Protein AF-A0A5C3F3V6-F1 (afdb_monomer_lite)

pLDDT: mean 77.59, std 20.8, range [33.91, 96.31]

Secondary structure (DSSP, 8-state):
------------------------TTEEEEEEEEETTTEEEEEEEETTEEEEEEEES-TTS--EEEEEEEETTEEEEEEEEEETT-PEE-TT-HHHHHHHHHHHSTT--TTSEEEEE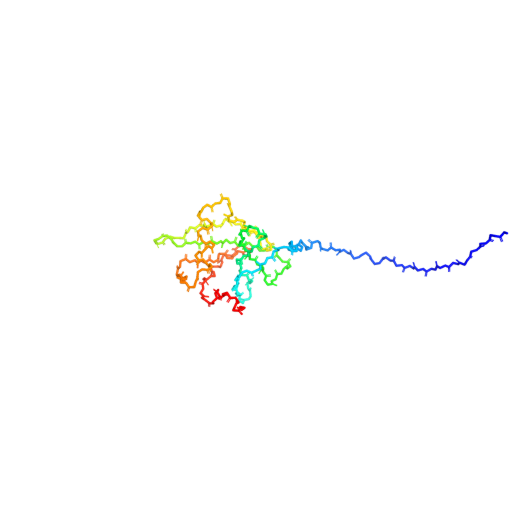EETTEEEEEE--S--PPP--

Organism: NCBI:txid84751

Structure (mmCIF, N/CA/C/O backbone):
data_AF-A0A5C3F3V6-F1
#
_entry.id   AF-A0A5C3F3V6-F1
#
loop_
_atom_site.group_PDB
_atom_site.id
_atom_site.type_symbol
_atom_site.label_atom_id
_atom_site.label_alt_id
_atom_site.label_comp_id
_atom_site.label_asym_id
_atom_site.label_entity_id
_atom_site.label_seq_id
_atom_site.pdbx_PDB_ins_code
_atom_site.Cartn_x
_atom_site.Cartn_y
_atom_site.Cartn_z
_atom_site.occupancy
_atom_site.B_iso_or_equiv
_atom_site.auth_seq_id
_atom_site.auth_comp_id
_atom_site.auth_asym_id
_atom_site.auth_atom_id
_atom_site.pdbx_PDB_model_num
ATOM 1 N N . MET A 1 1 ? 46.539 52.651 -1.356 1.00 39.28 1 MET A N 1
ATOM 2 C CA . MET A 1 1 ? 46.444 51.866 -2.612 1.00 39.28 1 MET A CA 1
ATOM 3 C C . MET A 1 1 ? 46.482 50.392 -2.208 1.00 39.28 1 MET A C 1
ATOM 5 O O . MET A 1 1 ? 47.444 50.018 -1.560 1.00 39.28 1 MET A O 1
ATOM 9 N N . LYS A 1 2 ? 45.319 49.720 -2.128 1.00 34.69 2 LYS A N 1
ATOM 10 C CA . LYS A 1 2 ? 44.775 48.720 -3.091 1.00 34.69 2 LYS A CA 1
ATOM 11 C C . LYS A 1 2 ? 45.702 47.486 -3.237 1.00 34.69 2 LYS A C 1
ATOM 13 O O . LYS A 1 2 ? 46.775 47.653 -3.791 1.00 34.69 2 LYS A O 1
ATOM 18 N N . PHE A 1 3 ? 45.397 46.364 -2.552 1.00 33.91 3 PHE A N 1
ATOM 19 C CA . PHE A 1 3 ? 44.696 45.132 -3.040 1.00 33.91 3 PHE A CA 1
ATOM 20 C C . PHE A 1 3 ? 45.657 44.193 -3.818 1.00 33.91 3 PHE A C 1
ATOM 22 O O . PHE A 1 3 ? 46.473 44.708 -4.560 1.00 33.91 3 PHE A O 1
ATOM 29 N N . LEU A 1 4 ? 45.679 42.852 -3.769 1.00 40.00 4 LEU A N 1
ATOM 30 C CA . LEU A 1 4 ? 44.821 41.751 -3.293 1.00 40.00 4 LEU A CA 1
ATOM 31 C C . LEU A 1 4 ? 45.693 40.467 -3.286 1.00 40.00 4 LEU A C 1
ATOM 33 O O . LEU A 1 4 ? 46.510 40.293 -4.189 1.00 40.00 4 LEU A O 1
ATOM 37 N N . SER A 1 5 ? 45.477 39.549 -2.341 1.00 41.50 5 SER A N 1
ATOM 38 C CA . SER A 1 5 ? 45.959 38.156 -2.418 1.00 41.50 5 SER A CA 1
ATOM 39 C C . SER A 1 5 ? 44.988 37.309 -3.257 1.00 41.50 5 SER A C 1
ATOM 41 O O . SER A 1 5 ? 43.778 37.476 -3.080 1.00 41.50 5 SER A O 1
ATOM 43 N N . PRO A 1 6 ? 45.437 36.369 -4.111 1.00 45.50 6 PRO A N 1
ATOM 44 C CA . PRO A 1 6 ? 44.524 35.440 -4.766 1.00 45.50 6 PRO A CA 1
ATOM 45 C C . PRO A 1 6 ? 44.248 34.218 -3.873 1.00 45.50 6 PRO A C 1
ATOM 47 O O . PRO A 1 6 ? 45.114 33.370 -3.664 1.00 45.50 6 PRO A O 1
ATOM 50 N N . LEU A 1 7 ? 43.013 34.121 -3.370 1.00 39.94 7 LEU A N 1
ATOM 51 C CA . LEU A 1 7 ? 42.397 32.847 -2.993 1.00 39.94 7 LEU A CA 1
ATOM 52 C C . LEU A 1 7 ? 42.016 32.108 -4.284 1.00 39.94 7 LEU A C 1
ATOM 54 O O . LEU A 1 7 ? 41.177 32.589 -5.042 1.00 39.94 7 LEU A O 1
ATOM 58 N N . LEU A 1 8 ? 42.579 30.923 -4.509 1.00 40.78 8 LEU A N 1
ATOM 59 C CA . LEU A 1 8 ? 42.059 29.952 -5.472 1.00 40.78 8 LEU A CA 1
ATOM 60 C C . LEU A 1 8 ? 41.403 28.815 -4.686 1.00 40.78 8 LEU A C 1
ATOM 62 O O . LEU A 1 8 ? 42.045 27.832 -4.335 1.00 40.78 8 LEU A O 1
ATOM 66 N N . VAL A 1 9 ? 40.109 28.963 -4.403 1.00 39.31 9 VAL A N 1
ATOM 67 C CA . VAL A 1 9 ? 39.242 27.843 -4.019 1.00 39.31 9 VAL A CA 1
ATOM 68 C C . VAL A 1 9 ? 38.420 27.505 -5.253 1.00 39.31 9 VAL A C 1
ATOM 70 O O . VAL A 1 9 ? 37.391 28.115 -5.523 1.00 39.31 9 VAL A O 1
ATOM 73 N N . SER A 1 10 ? 38.924 26.566 -6.052 1.00 42.25 10 SER A N 1
ATOM 74 C CA . SER A 1 10 ? 38.143 25.951 -7.124 1.00 42.25 10 SER A CA 1
ATOM 75 C C . SER A 1 10 ? 37.297 24.846 -6.507 1.00 42.25 10 SER A C 1
ATOM 77 O O . SER A 1 10 ? 37.767 23.731 -6.302 1.00 42.25 10 SER A O 1
ATOM 79 N N . GLY A 1 11 ? 36.059 25.181 -6.163 1.00 37.12 11 GLY A N 1
ATOM 80 C CA . GLY A 1 11 ? 35.031 24.223 -5.793 1.00 37.12 11 GLY A CA 1
ATOM 81 C C . GLY A 1 11 ? 33.821 24.440 -6.683 1.00 37.12 11 GLY A C 1
ATOM 82 O O . GLY A 1 11 ? 33.199 25.489 -6.598 1.00 37.12 11 GLY A O 1
ATOM 83 N N . LEU A 1 12 ? 33.510 23.460 -7.528 1.00 36.03 12 LEU A N 1
ATOM 84 C CA . LEU A 1 12 ? 32.160 23.172 -8.016 1.00 36.03 12 LEU A CA 1
ATOM 85 C C . LEU A 1 12 ? 32.196 21.788 -8.672 1.00 36.03 12 LEU A C 1
ATOM 87 O O . LEU A 1 12 ? 32.340 21.637 -9.882 1.00 36.03 12 LEU A O 1
ATOM 91 N N . LEU A 1 13 ? 32.093 20.758 -7.830 1.00 40.81 13 LEU A N 1
ATOM 92 C CA . LEU A 1 13 ? 31.546 19.480 -8.264 1.00 40.81 13 LEU A CA 1
ATOM 93 C C . LEU A 1 13 ? 30.073 19.740 -8.585 1.00 40.81 13 LEU A C 1
ATOM 95 O O . LEU A 1 13 ? 29.293 20.098 -7.702 1.00 40.81 13 LEU A O 1
ATOM 99 N N . ALA A 1 14 ? 29.707 19.606 -9.856 1.00 40.66 14 ALA A N 1
ATOM 100 C CA . ALA A 1 14 ? 28.317 19.540 -10.266 1.00 40.66 14 ALA A CA 1
ATOM 101 C C . ALA A 1 14 ? 27.752 18.199 -9.782 1.00 40.66 14 ALA A C 1
ATOM 103 O O . ALA A 1 14 ? 27.788 17.200 -10.495 1.00 40.66 14 ALA A O 1
ATOM 104 N N . SER A 1 15 ? 27.271 18.165 -8.539 1.00 37.50 15 SER A N 1
ATOM 105 C CA . SER A 1 15 ? 26.402 17.087 -8.085 1.00 37.50 15 SER A CA 1
ATOM 106 C C . SER A 1 15 ? 25.074 17.248 -8.808 1.00 37.50 15 SER A C 1
ATOM 108 O O . SER A 1 15 ? 24.272 18.121 -8.479 1.00 37.50 15 SER A O 1
ATOM 110 N N . SER A 1 16 ? 24.850 16.411 -9.814 1.00 38.81 16 SER A N 1
ATOM 111 C CA . SER A 1 16 ? 23.526 16.103 -10.334 1.00 38.81 16 SER A CA 1
ATOM 112 C C . SER A 1 16 ? 22.702 15.527 -9.184 1.00 38.81 16 SER A C 1
ATOM 114 O O . SER A 1 16 ? 22.712 14.328 -8.915 1.00 38.81 16 SER A O 1
ATOM 116 N N . ALA A 1 17 ? 22.020 16.405 -8.453 1.00 38.19 17 ALA A N 1
ATOM 117 C CA . ALA A 1 17 ? 21.009 16.003 -7.499 1.00 38.19 17 ALA A CA 1
ATOM 118 C C . ALA A 1 17 ? 19.857 15.398 -8.303 1.00 38.19 17 ALA A C 1
ATOM 120 O O . ALA A 1 17 ? 19.042 16.114 -8.885 1.00 38.19 17 ALA A O 1
ATOM 121 N N . VAL A 1 18 ? 19.806 14.068 -8.349 1.00 35.44 18 VAL A N 1
ATOM 122 C CA . VAL A 1 18 ? 18.551 13.357 -8.576 1.00 35.44 18 VAL A CA 1
ATOM 123 C C . VAL A 1 18 ? 17.600 13.904 -7.519 1.00 35.44 18 VAL A C 1
ATOM 125 O O . VAL A 1 18 ? 17.823 13.710 -6.324 1.00 35.44 18 VAL A O 1
ATOM 128 N N . SER A 1 19 ? 16.596 14.677 -7.936 1.00 36.38 19 SER A N 1
ATOM 129 C CA . SER A 1 19 ? 15.522 15.101 -7.046 1.00 36.38 19 SER A CA 1
ATOM 130 C C . SER A 1 19 ? 14.701 13.866 -6.693 1.00 36.38 19 SER A C 1
ATOM 132 O O . SER A 1 19 ? 13.656 13.605 -7.278 1.00 36.38 19 SER A O 1
ATOM 134 N N . VAL A 1 20 ? 15.199 13.084 -5.737 1.00 40.22 20 VAL A N 1
ATOM 135 C CA . VAL A 1 20 ? 14.350 12.235 -4.915 1.00 40.22 20 VAL A CA 1
ATOM 136 C C . VAL A 1 20 ? 13.413 13.221 -4.231 1.00 40.22 20 VAL A C 1
ATOM 138 O O . VAL A 1 20 ? 13.861 14.048 -3.435 1.00 40.22 20 VAL A O 1
ATOM 141 N N . LEU A 1 21 ? 12.139 13.226 -4.622 1.00 43.66 21 LEU A N 1
ATOM 142 C CA . LEU A 1 21 ? 11.099 13.930 -3.884 1.00 43.66 21 LEU A CA 1
ATOM 143 C C . LEU A 1 21 ? 11.071 13.307 -2.488 1.00 43.66 21 LEU A C 1
ATOM 145 O O . LEU A 1 21 ? 10.429 12.288 -2.256 1.00 43.66 21 LEU A O 1
ATOM 149 N N . ALA A 1 22 ? 11.857 13.884 -1.583 1.00 46.41 22 ALA A N 1
ATOM 150 C CA . ALA A 1 22 ? 11.868 13.508 -0.189 1.00 46.41 22 ALA A CA 1
ATOM 151 C C . ALA A 1 22 ? 10.444 13.678 0.345 1.00 46.41 22 ALA A C 1
ATOM 153 O O . ALA A 1 22 ? 9.810 14.713 0.114 1.00 46.41 22 ALA A O 1
ATOM 154 N N . GLN A 1 23 ? 9.944 12.644 1.024 1.00 51.81 23 GLN A N 1
ATOM 155 C CA . GLN A 1 23 ? 8.664 12.674 1.726 1.00 51.81 23 GLN A CA 1
ATOM 156 C C . GLN A 1 23 ? 8.557 13.976 2.534 1.00 51.81 23 GLN A C 1
ATOM 158 O O . GLN A 1 23 ? 9.544 14.432 3.122 1.00 51.81 23 GLN A O 1
ATOM 163 N N . SER A 1 24 ? 7.376 14.603 2.531 1.00 54.53 24 SER A N 1
ATOM 164 C CA . SER A 1 24 ? 7.171 15.853 3.266 1.00 54.53 24 SER A CA 1
ATOM 165 C C . SER A 1 24 ? 7.595 15.647 4.735 1.00 54.53 24 SER A C 1
ATOM 167 O O . SER A 1 24 ? 7.303 14.589 5.300 1.00 54.53 24 SER A O 1
ATOM 169 N N . PRO A 1 25 ? 8.228 16.631 5.403 1.00 54.16 25 PRO A N 1
ATOM 170 C CA . PRO A 1 25 ? 8.636 16.515 6.810 1.00 54.16 25 PRO A CA 1
ATOM 171 C C . PRO A 1 25 ? 7.497 16.205 7.807 1.00 54.16 25 PRO A C 1
ATO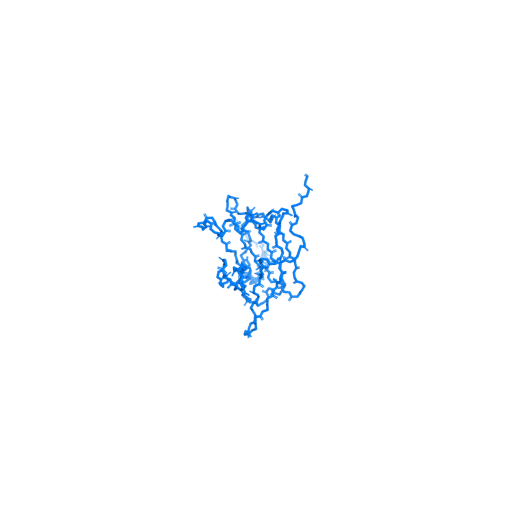M 173 O O . PRO A 1 25 ? 7.756 16.034 8.994 1.00 54.16 25 PRO A O 1
ATOM 176 N N . GLY A 1 26 ? 6.238 16.166 7.351 1.00 65.19 26 GLY A N 1
ATOM 177 C CA . GLY A 1 26 ? 5.048 15.826 8.134 1.00 65.19 26 GLY A CA 1
ATOM 178 C C . GLY A 1 26 ? 4.446 14.450 7.828 1.00 65.19 26 GLY A C 1
ATOM 179 O O . GLY A 1 26 ? 3.391 14.133 8.382 1.00 65.19 26 GLY A O 1
ATOM 180 N N . THR A 1 27 ? 5.074 13.647 6.963 1.00 80.12 27 THR A N 1
ATOM 181 C CA . THR A 1 27 ? 4.594 12.300 6.642 1.00 80.12 27 THR A CA 1
ATOM 182 C C . THR A 1 27 ? 5.077 11.288 7.685 1.00 80.12 27 THR A C 1
ATOM 184 O O . THR A 1 27 ? 6.273 11.117 7.907 1.00 80.12 27 THR A O 1
ATOM 187 N N . LYS A 1 28 ? 4.140 10.608 8.350 1.00 88.88 28 LYS A N 1
ATOM 188 C CA . LYS A 1 28 ? 4.379 9.584 9.371 1.00 88.88 28 LYS A CA 1
ATOM 189 C C . LYS A 1 28 ? 3.872 8.229 8.891 1.00 88.88 28 LYS A C 1
ATOM 191 O O . LYS A 1 28 ? 2.674 8.067 8.658 1.00 88.88 28 LYS A O 1
ATOM 196 N N . VAL A 1 29 ? 4.751 7.232 8.849 1.00 89.75 29 VAL A N 1
ATOM 197 C CA . VAL A 1 29 ? 4.352 5.830 8.662 1.00 89.75 29 VAL A CA 1
ATOM 198 C C . VAL A 1 29 ? 3.557 5.362 9.882 1.00 89.75 29 VAL A C 1
ATOM 200 O O . VAL A 1 29 ? 4.014 5.487 11.019 1.00 89.75 29 VAL A O 1
ATOM 203 N N . VAL A 1 30 ? 2.346 4.853 9.651 1.00 90.69 30 VAL A N 1
ATOM 204 C CA . VAL A 1 30 ? 1.482 4.296 10.703 1.00 90.69 30 VAL A CA 1
ATOM 205 C C . VAL A 1 30 ? 1.766 2.811 10.874 1.00 90.69 30 VAL A C 1
ATOM 207 O O . VAL A 1 30 ? 2.017 2.372 11.992 1.00 90.69 30 VAL A O 1
ATOM 210 N N . LYS A 1 31 ? 1.751 2.066 9.765 1.00 89.44 31 LYS A N 1
ATOM 211 C CA . LYS A 1 31 ? 2.047 0.631 9.681 1.00 89.44 31 LYS A CA 1
ATOM 212 C C . LYS A 1 31 ? 2.656 0.324 8.315 1.00 89.44 31 LYS A C 1
ATOM 214 O O . LYS A 1 31 ? 2.320 0.989 7.332 1.00 89.44 31 LYS A O 1
ATOM 219 N N . ASN A 1 32 ? 3.503 -0.696 8.246 1.00 91.25 32 ASN A N 1
ATOM 220 C CA . ASN A 1 32 ? 4.099 -1.168 7.003 1.00 91.25 32 ASN A CA 1
ATOM 221 C C . ASN A 1 32 ? 4.243 -2.695 6.975 1.00 91.25 32 ASN A C 1
ATOM 223 O O . ASN A 1 32 ? 4.218 -3.354 8.012 1.00 91.25 32 ASN A O 1
ATOM 227 N N . ILE A 1 33 ? 4.355 -3.239 5.767 1.00 89.75 33 ILE A N 1
ATOM 228 C CA . ILE A 1 33 ? 4.745 -4.622 5.491 1.00 89.75 33 ILE A CA 1
ATOM 229 C C . ILE A 1 33 ? 5.802 -4.571 4.396 1.00 89.75 33 ILE A C 1
ATOM 231 O O . ILE A 1 33 ? 5.610 -3.910 3.374 1.00 89.75 33 ILE A O 1
ATOM 235 N N . HIS A 1 34 ? 6.902 -5.277 4.623 1.00 91.12 34 HIS A N 1
ATOM 236 C CA . HIS A 1 34 ? 7.946 -5.480 3.634 1.00 91.12 34 HIS A CA 1
ATOM 237 C C . HIS A 1 34 ? 7.716 -6.795 2.882 1.00 91.12 34 HIS A C 1
ATOM 239 O O . HIS A 1 34 ? 7.375 -7.809 3.494 1.00 91.12 34 HIS A O 1
ATOM 245 N N . PHE A 1 35 ? 7.897 -6.759 1.567 1.00 88.94 35 PHE A N 1
ATOM 246 C CA . PHE A 1 35 ? 7.840 -7.900 0.666 1.00 88.94 35 PHE A CA 1
ATOM 247 C C . PHE A 1 35 ? 9.220 -8.080 0.035 1.00 88.94 35 PHE A C 1
ATOM 249 O O . PHE A 1 35 ? 9.604 -7.290 -0.829 1.00 88.94 35 PHE A O 1
ATOM 256 N N . ASP A 1 36 ? 9.940 -9.121 0.452 1.00 88.00 36 ASP A N 1
ATOM 257 C CA . ASP A 1 36 ? 11.317 -9.371 0.018 1.00 88.00 36 ASP A CA 1
ATOM 258 C C . ASP A 1 36 ? 11.448 -9.360 -1.513 1.00 88.00 36 ASP A C 1
ATOM 260 O O . ASP A 1 36 ? 10.784 -10.139 -2.204 1.00 88.00 36 ASP A O 1
ATOM 264 N N . ASN A 1 37 ? 12.375 -8.550 -2.031 1.00 87.50 37 ASN A N 1
ATOM 265 C CA . ASN A 1 37 ? 12.663 -8.356 -3.463 1.00 87.50 37 ASN A CA 1
ATOM 266 C C . ASN A 1 37 ? 11.616 -7.543 -4.240 1.00 87.50 37 ASN A C 1
ATOM 268 O O . ASN A 1 37 ? 11.708 -7.455 -5.467 1.00 87.50 37 ASN A O 1
ATOM 272 N N . TYR A 1 38 ? 10.628 -6.962 -3.561 1.00 90.06 38 TYR A N 1
ATOM 273 C CA . TYR A 1 38 ? 9.605 -6.136 -4.197 1.00 90.06 38 TYR A CA 1
ATOM 274 C C . TYR A 1 38 ? 9.601 -4.731 -3.620 1.00 90.06 38 TYR A C 1
ATOM 276 O O . TYR A 1 38 ? 9.720 -3.759 -4.366 1.00 90.06 38 TYR A O 1
ATOM 284 N N . GLY A 1 39 ? 9.438 -4.603 -2.307 1.00 91.38 39 GLY A N 1
ATOM 285 C CA . GLY A 1 39 ? 9.254 -3.302 -1.691 1.00 91.38 39 GLY A CA 1
ATOM 286 C C . GLY A 1 39 ? 8.476 -3.329 -0.393 1.00 91.38 39 GLY A C 1
ATOM 287 O O . GLY A 1 39 ? 8.086 -4.367 0.136 1.00 91.38 39 GLY A O 1
ATOM 288 N N . THR A 1 40 ? 8.203 -2.134 0.108 1.00 92.75 40 THR A N 1
ATOM 289 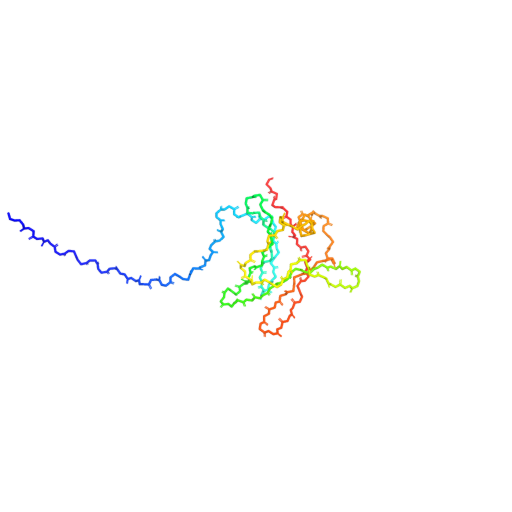C CA . THR A 1 40 ? 7.472 -1.914 1.348 1.00 92.75 40 THR A CA 1
ATOM 290 C C . THR A 1 40 ? 6.154 -1.217 1.058 1.00 92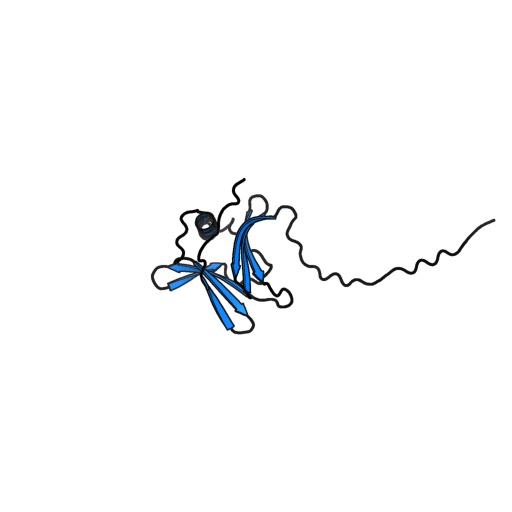.75 40 THR A C 1
ATOM 292 O O . THR A 1 40 ? 6.124 -0.067 0.621 1.00 92.75 40 THR A O 1
ATOM 295 N N . PHE A 1 41 ? 5.049 -1.893 1.365 1.00 93.25 41 PHE A N 1
ATOM 296 C CA . PHE A 1 41 ? 3.744 -1.251 1.441 1.00 93.25 41 PHE A CA 1
ATOM 297 C C . PHE A 1 41 ? 3.581 -0.581 2.800 1.00 93.25 41 PHE A C 1
ATOM 299 O O . PHE A 1 41 ? 3.931 -1.150 3.835 1.00 93.25 41 PHE A O 1
ATOM 306 N N . SER A 1 42 ? 2.994 0.611 2.827 1.00 92.69 42 SER A N 1
ATOM 307 C CA . SER A 1 42 ? 2.677 1.285 4.077 1.00 92.69 42 SER A CA 1
ATOM 308 C C . SER A 1 42 ? 1.408 2.116 4.004 1.00 92.69 42 SER A C 1
ATOM 310 O O . SER A 1 42 ? 1.060 2.700 2.977 1.00 92.69 42 SER A O 1
ATOM 312 N N . ILE A 1 43 ? 0.739 2.201 5.151 1.00 93.25 43 ILE A N 1
ATOM 313 C CA . ILE A 1 43 ? -0.259 3.229 5.406 1.00 93.25 43 ILE A CA 1
ATOM 314 C C . ILE A 1 43 ? 0.386 4.341 6.222 1.00 93.25 43 ILE A C 1
ATOM 316 O O . ILE A 1 43 ? 1.075 4.099 7.217 1.00 93.25 43 ILE A O 1
ATOM 320 N N . GLN A 1 44 ? 0.188 5.576 5.781 1.00 93.38 44 GLN A N 1
ATOM 321 C CA . GLN A 1 44 ? 0.861 6.746 6.329 1.00 93.38 44 GLN A CA 1
ATOM 322 C C . GLN A 1 44 ? -0.140 7.868 6.618 1.00 93.38 44 GLN A C 1
ATOM 324 O O . GLN A 1 44 ? -1.295 7.845 6.177 1.00 93.38 44 GLN A O 1
ATOM 329 N N . ARG A 1 45 ? 0.324 8.860 7.377 1.00 92.44 45 ARG A N 1
ATOM 330 C CA . ARG A 1 45 ? -0.359 10.120 7.652 1.00 92.44 45 ARG A CA 1
ATOM 331 C C . ARG A 1 45 ? 0.487 11.281 7.154 1.00 92.44 45 ARG A C 1
ATOM 333 O O . ARG A 1 45 ? 1.616 11.400 7.594 1.00 92.44 45 ARG A O 1
ATOM 340 N N . ASP A 1 46 ? -0.060 12.149 6.314 1.00 90.38 46 ASP A N 1
ATOM 341 C CA . ASP A 1 46 ? 0.564 13.416 5.900 1.00 90.38 46 ASP A CA 1
ATOM 342 C C . ASP A 1 46 ? -0.277 14.561 6.483 1.00 90.38 46 ASP A C 1
ATOM 344 O O . ASP A 1 46 ? -1.325 14.945 5.948 1.00 90.38 46 ASP A O 1
ATOM 348 N N . GLY A 1 47 ? 0.088 14.997 7.691 1.00 88.06 47 GLY A N 1
ATOM 349 C CA . GLY A 1 47 ? -0.788 15.809 8.538 1.00 88.06 47 GLY A CA 1
ATOM 350 C C . GLY A 1 47 ? -2.109 15.090 8.853 1.00 88.06 47 GLY A C 1
ATOM 351 O O . GLY A 1 47 ? -2.120 13.997 9.416 1.00 88.06 47 GLY A O 1
ATOM 352 N N . LEU A 1 48 ? -3.243 15.694 8.477 1.00 87.69 48 LEU A N 1
ATOM 353 C CA . LEU A 1 48 ? -4.578 15.087 8.624 1.00 87.69 48 LEU A CA 1
ATOM 354 C C . LEU A 1 48 ? -4.936 14.121 7.483 1.00 87.69 48 LEU A C 1
ATOM 356 O O . LEU A 1 48 ? -6.011 13.512 7.491 1.00 87.69 48 LEU A O 1
ATOM 360 N N . LYS A 1 49 ? -4.062 13.979 6.483 1.00 92.44 49 LYS A N 1
ATOM 361 C CA . LYS A 1 49 ? -4.304 13.116 5.330 1.00 92.44 49 LYS A CA 1
ATOM 362 C C . LYS A 1 49 ? -3.881 11.681 5.599 1.00 92.44 49 LYS A C 1
ATOM 364 O O . LYS A 1 49 ? -2.898 11.448 6.283 1.00 92.44 49 LYS A 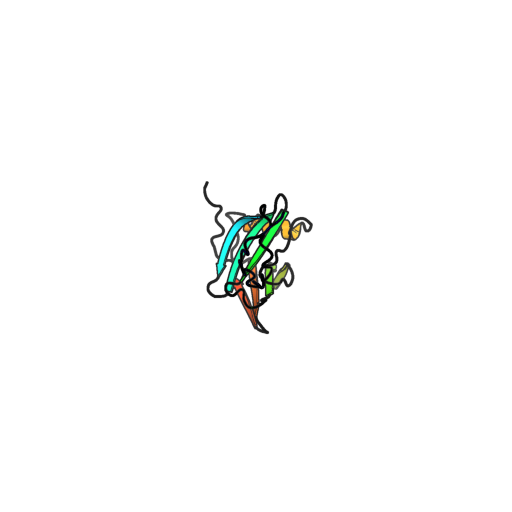O 1
ATOM 369 N N . HIS A 1 50 ? -4.643 10.740 5.070 1.00 95.00 50 HIS A N 1
ATOM 370 C CA . HIS A 1 50 ? -4.407 9.308 5.050 1.00 95.00 50 HIS A CA 1
ATOM 371 C C . HIS A 1 50 ? -3.864 8.942 3.675 1.00 95.00 50 HIS A C 1
ATOM 373 O O . HIS A 1 50 ? -4.404 9.370 2.647 1.00 95.00 50 HIS A O 1
ATOM 379 N N . LEU A 1 51 ? -2.788 8.171 3.674 1.00 94.62 51 LEU A N 1
ATOM 380 C CA . LEU A 1 51 ? -2.033 7.834 2.481 1.00 94.62 51 LEU A CA 1
ATOM 381 C C . LEU A 1 51 ? -1.750 6.335 2.449 1.00 94.62 51 LEU A C 1
ATOM 383 O O . LEU A 1 51 ? -1.495 5.724 3.489 1.00 94.62 51 LEU A O 1
ATOM 387 N N . PHE A 1 52 ? -1.747 5.784 1.244 1.00 95.31 52 PHE A N 1
ATOM 388 C CA . PHE A 1 52 ? -1.153 4.497 0.915 1.00 95.31 52 PHE A CA 1
ATOM 389 C C . PHE A 1 52 ? 0.114 4.735 0.103 1.00 95.31 52 PHE A C 1
ATOM 391 O O . PHE A 1 52 ? 0.103 5.560 -0.812 1.00 95.31 52 PHE A O 1
ATOM 398 N N . MET A 1 53 ? 1.178 4.008 0.407 1.00 94.31 53 MET A N 1
ATOM 399 C CA . MET A 1 53 ? 2.452 4.103 -0.296 1.00 94.31 53 MET A CA 1
ATOM 400 C C . MET A 1 53 ? 2.978 2.702 -0.581 1.00 94.31 53 MET A C 1
ATOM 402 O O . MET A 1 53 ? 2.824 1.802 0.248 1.00 94.31 53 MET A O 1
ATOM 406 N N . PHE A 1 54 ? 3.635 2.542 -1.724 1.00 93.31 54 PHE A N 1
ATOM 407 C CA . PHE A 1 54 ? 4.504 1.405 -1.981 1.00 93.31 54 PHE A CA 1
ATOM 408 C C . PHE A 1 54 ? 5.851 1.916 -2.482 1.00 93.31 54 PHE A C 1
ATOM 410 O O . PHE A 1 54 ? 5.935 2.540 -3.543 1.00 93.31 54 PHE A O 1
ATOM 417 N N . ASP A 1 55 ? 6.895 1.648 -1.711 1.00 92.00 55 ASP A N 1
ATOM 418 C CA . ASP A 1 55 ? 8.272 1.988 -2.046 1.00 92.00 55 ASP A CA 1
ATOM 419 C C . ASP A 1 55 ? 8.971 0.714 -2.522 1.00 92.00 55 ASP A C 1
ATOM 421 O O . ASP A 1 55 ? 9.030 -0.259 -1.773 1.00 92.00 55 ASP A O 1
ATOM 425 N N . ALA A 1 56 ? 9.446 0.688 -3.769 1.00 91.06 56 ALA A N 1
ATOM 426 C CA . ALA A 1 56 ? 10.180 -0.464 -4.290 1.00 91.06 56 ALA A CA 1
ATOM 427 C C . ALA A 1 56 ? 11.559 -0.577 -3.628 1.00 91.06 56 ALA A C 1
ATOM 429 O O . ALA A 1 56 ? 12.187 0.442 -3.339 1.00 91.06 56 ALA A O 1
ATOM 430 N N . ASP A 1 57 ? 12.046 -1.805 -3.448 1.00 89.62 57 ASP A N 1
ATOM 431 C CA . ASP A 1 57 ? 13.402 -2.040 -2.925 1.00 89.62 57 ASP A CA 1
ATOM 432 C C . ASP A 1 57 ? 14.471 -1.549 -3.907 1.00 89.62 57 ASP A C 1
ATOM 434 O O . ASP A 1 57 ? 15.474 -0.949 -3.517 1.00 89.62 57 ASP A O 1
ATOM 438 N N . ASP A 1 58 ? 14.226 -1.772 -5.200 1.00 83.81 58 ASP A N 1
ATOM 439 C CA . ASP A 1 58 ? 15.023 -1.216 -6.283 1.00 83.81 58 ASP A CA 1
ATOM 440 C C . ASP A 1 58 ? 14.417 0.109 -6.760 1.00 83.81 58 ASP A C 1
ATOM 442 O O . ASP A 1 58 ? 13.497 0.156 -7.577 1.00 83.81 58 ASP A O 1
ATOM 446 N N . GLY A 1 59 ? 14.957 1.213 -6.246 1.00 73.00 59 GLY A N 1
ATOM 447 C CA . GLY A 1 59 ? 14.562 2.566 -6.641 1.00 73.00 59 GLY A CA 1
ATOM 448 C C . GLY A 1 59 ? 15.121 3.029 -7.991 1.00 73.00 59 GLY A C 1
ATOM 449 O O . GLY A 1 59 ? 14.872 4.170 -8.382 1.00 73.00 59 GLY A O 1
ATOM 450 N N . THR A 1 60 ? 15.906 2.206 -8.699 1.00 74.56 60 THR A N 1
ATOM 451 C CA . THR A 1 60 ? 16.499 2.589 -9.995 1.00 74.56 60 THR A CA 1
ATOM 452 C C . THR A 1 60 ? 15.519 2.459 -11.159 1.00 74.56 60 THR A C 1
ATOM 454 O O . THR A 1 60 ? 15.727 3.053 -12.220 1.00 74.56 60 THR A O 1
ATOM 457 N N . VAL A 1 61 ? 14.422 1.730 -10.948 1.00 73.31 61 VAL A N 1
ATOM 458 C CA . VAL A 1 61 ? 13.373 1.483 -11.931 1.00 73.31 61 VAL A CA 1
ATOM 459 C C . VAL A 1 61 ? 12.035 1.981 -11.393 1.00 73.31 61 VAL A C 1
ATOM 461 O O . VAL A 1 61 ? 11.628 1.674 -10.276 1.00 73.31 61 VAL A O 1
ATOM 464 N N . ALA A 1 62 ? 11.306 2.732 -12.221 1.00 71.88 62 ALA A N 1
ATOM 465 C CA . ALA A 1 62 ? 9.929 3.094 -11.916 1.00 71.88 62 ALA A CA 1
ATOM 466 C C . ALA A 1 62 ? 9.019 1.875 -12.132 1.00 71.88 62 ALA A C 1
ATOM 468 O O . ALA A 1 62 ? 8.605 1.582 -13.255 1.00 71.88 62 ALA A O 1
ATOM 469 N N . HIS A 1 63 ? 8.724 1.158 -11.053 1.00 89.25 63 HIS A N 1
ATOM 470 C CA . HIS A 1 63 ? 7.720 0.103 -11.041 1.00 89.25 63 HIS A CA 1
ATOM 471 C C . HIS A 1 63 ? 6.328 0.689 -10.815 1.00 89.25 63 HIS A C 1
ATOM 473 O O . HIS A 1 63 ? 6.168 1.870 -10.494 1.00 89.25 63 HIS A O 1
ATOM 479 N N . SER A 1 64 ? 5.297 -0.128 -11.001 1.00 92.00 64 SER A N 1
ATOM 480 C CA . SER A 1 64 ? 3.929 0.267 -10.687 1.00 92.00 64 SER A CA 1
ATOM 481 C C . SER A 1 64 ? 3.295 -0.683 -9.689 1.00 92.00 64 SER A C 1
ATOM 483 O O . SER A 1 64 ? 3.678 -1.843 -9.570 1.00 92.00 64 SER A O 1
ATOM 485 N N . TRP A 1 65 ? 2.314 -0.181 -8.957 1.00 93.81 65 TRP A N 1
ATOM 486 C CA . TRP A 1 65 ? 1.592 -0.937 -7.954 1.00 93.81 65 TRP A CA 1
ATOM 487 C C . TRP A 1 65 ? 0.120 -0.536 -7.934 1.00 93.81 65 TRP A C 1
ATOM 489 O O . TRP A 1 65 ? -0.293 0.487 -8.485 1.00 93.81 65 TRP A O 1
ATOM 499 N N . THR A 1 66 ? -0.699 -1.382 -7.329 1.00 95.12 66 THR A N 1
ATOM 500 C CA . THR A 1 66 ? -2.145 -1.201 -7.167 1.00 95.12 66 THR A CA 1
ATOM 501 C C . THR A 1 66 ? -2.554 -1.902 -5.877 1.00 95.12 66 THR A C 1
ATOM 503 O O . THR A 1 66 ? -2.001 -2.949 -5.549 1.00 95.12 66 THR A O 1
ATOM 506 N N . LEU A 1 67 ? -3.513 -1.339 -5.141 1.00 95.50 67 LEU A N 1
ATOM 507 C CA . LEU A 1 67 ? -4.150 -2.020 -4.010 1.00 95.50 67 LEU A CA 1
ATOM 508 C C . LEU A 1 67 ? -5.480 -2.593 -4.484 1.00 95.50 67 LEU A C 1
ATOM 510 O O . LEU A 1 67 ? -6.356 -1.836 -4.916 1.00 95.50 67 LEU A O 1
ATOM 514 N N . ALA A 1 68 ? -5.635 -3.906 -4.373 1.00 95.25 68 ALA A N 1
ATOM 515 C CA . ALA A 1 68 ? -6.868 -4.600 -4.695 1.00 95.25 68 ALA A CA 1
ATOM 516 C C . ALA A 1 68 ? -7.533 -5.143 -3.428 1.00 95.25 68 ALA A C 1
ATOM 518 O O . ALA A 1 68 ? -6.870 -5.561 -2.477 1.00 95.25 68 ALA A O 1
ATOM 519 N N . GLU A 1 69 ? -8.861 -5.138 -3.428 1.00 94.44 69 GLU A N 1
ATOM 520 C CA . GLU A 1 69 ? -9.683 -5.770 -2.410 1.00 94.44 69 GLU A CA 1
ATOM 521 C C . GLU A 1 69 ? -10.552 -6.877 -3.003 1.00 94.44 69 GLU A C 1
ATOM 523 O O . GLU A 1 69 ? -10.999 -6.817 -4.152 1.00 94.44 69 GLU A O 1
ATOM 528 N N . ARG A 1 70 ? -10.822 -7.895 -2.195 1.00 93.69 70 ARG A N 1
ATOM 529 C CA . ARG A 1 70 ? -11.661 -9.022 -2.568 1.00 93.69 70 ARG A CA 1
ATOM 530 C C . ARG A 1 70 ? -13.133 -8.679 -2.348 1.00 93.69 70 ARG A C 1
ATOM 532 O O . ARG A 1 70 ? -13.539 -8.301 -1.248 1.00 93.69 70 ARG A O 1
ATOM 539 N N . LYS A 1 71 ? -13.954 -8.861 -3.384 1.00 90.25 71 LYS A N 1
ATOM 540 C CA . LYS A 1 71 ? -15.421 -8.734 -3.359 1.00 90.25 71 LYS A CA 1
ATOM 541 C C . LYS A 1 71 ? -16.052 -10.008 -3.897 1.00 90.25 71 LYS A C 1
ATOM 543 O O . LYS A 1 71 ? -16.119 -10.230 -5.106 1.00 90.25 71 LYS A O 1
ATOM 548 N N . GLY A 1 72 ? -16.508 -10.865 -2.985 1.00 89.06 72 GLY A N 1
ATOM 549 C CA . GLY A 1 72 ? -16.974 -12.203 -3.342 1.00 89.06 72 GLY A CA 1
ATOM 550 C C . GLY A 1 72 ? -15.838 -13.012 -3.968 1.00 89.06 72 GLY A C 1
ATOM 551 O O . GLY A 1 72 ? -14.814 -13.244 -3.329 1.00 89.06 72 GLY A O 1
ATOM 552 N N . THR A 1 73 ? -16.007 -13.426 -5.223 1.00 89.50 73 THR A N 1
ATOM 553 C CA . THR A 1 73 ? -15.001 -14.198 -5.969 1.00 89.50 73 THR A CA 1
ATOM 554 C C . THR A 1 73 ? -14.055 -13.341 -6.811 1.00 89.50 73 THR A C 1
ATOM 556 O O . THR A 1 73 ? -13.142 -13.897 -7.414 1.00 89.50 73 THR A O 1
ATOM 559 N N . SER A 1 74 ? -14.256 -12.021 -6.868 1.00 91.31 74 SER A N 1
ATOM 560 C CA . SER A 1 74 ? -13.506 -11.114 -7.746 1.00 91.31 74 SER A CA 1
ATOM 561 C C . SER A 1 74 ? -12.606 -10.162 -6.961 1.00 91.31 74 SER A C 1
ATOM 563 O O . SER A 1 74 ? -12.899 -9.822 -5.814 1.00 91.31 74 SER A O 1
ATOM 565 N N . TRP A 1 75 ? -11.538 -9.693 -7.605 1.00 92.75 75 TRP A N 1
ATOM 566 C CA . TRP A 1 75 ? -10.688 -8.611 -7.111 1.00 92.75 75 TRP A CA 1
ATOM 567 C C . TRP A 1 75 ? -11.106 -7.280 -7.734 1.00 92.75 75 TRP A C 1
ATOM 569 O O . TRP A 1 75 ? -11.419 -7.215 -8.924 1.00 92.75 75 TRP A O 1
ATOM 579 N N . GLN A 1 76 ? -11.139 -6.224 -6.927 1.00 94.31 76 GLN A N 1
ATOM 580 C CA . GLN A 1 76 ? -11.468 -4.867 -7.352 1.00 94.31 76 GLN A CA 1
ATOM 581 C C . GLN A 1 76 ? -10.405 -3.895 -6.861 1.00 94.31 76 GLN A C 1
ATOM 583 O O . GLN A 1 76 ? -9.933 -3.998 -5.733 1.00 94.31 76 GLN A O 1
ATOM 588 N N . TYR A 1 77 ? -10.026 -2.938 -7.701 1.00 94.00 77 TYR A N 1
ATOM 589 C CA . TYR A 1 77 ? -9.016 -1.955 -7.334 1.00 94.00 77 TYR A CA 1
ATOM 590 C C . TYR A 1 77 ? -9.591 -0.908 -6.384 1.00 94.00 77 TYR A C 1
ATOM 592 O O . TYR A 1 77 ? -10.529 -0.190 -6.721 1.00 94.00 77 TYR A O 1
ATOM 600 N N . VAL A 1 78 ? -8.970 -0.794 -5.214 1.00 94.56 78 VAL A N 1
ATOM 601 C CA . VAL A 1 78 ? -9.181 0.307 -4.266 1.00 94.56 78 VAL A CA 1
ATOM 602 C C . VAL A 1 78 ? -8.406 1.534 -4.745 1.00 94.56 78 VAL A C 1
ATOM 604 O O . VAL A 1 78 ? -8.901 2.665 -4.753 1.00 94.56 78 VAL A O 1
ATOM 607 N N . ILE A 1 79 ? -7.170 1.301 -5.182 1.00 94.12 79 ILE A N 1
ATOM 608 C CA . ILE A 1 79 ? -6.257 2.301 -5.733 1.00 94.12 79 ILE A CA 1
ATOM 609 C C . ILE A 1 79 ? -5.916 1.837 -7.137 1.00 94.12 79 ILE A C 1
ATOM 611 O O . ILE A 1 79 ? -5.562 0.677 -7.304 1.00 94.12 79 ILE A O 1
ATOM 615 N N . GLY A 1 80 ? -6.035 2.722 -8.128 1.00 89.25 80 GLY A N 1
ATOM 616 C CA . GLY A 1 80 ? -5.599 2.422 -9.492 1.00 89.25 80 GLY A CA 1
ATOM 617 C C . GLY A 1 80 ? -4.078 2.289 -9.604 1.00 89.25 80 GLY A C 1
ATOM 618 O O . GLY A 1 80 ? -3.357 2.344 -8.612 1.00 89.25 80 GLY A O 1
ATOM 619 N N . VAL A 1 81 ? -3.590 2.154 -10.833 1.00 91.00 81 VAL A N 1
ATOM 620 C CA . VAL A 1 81 ? -2.153 2.032 -11.102 1.00 91.00 81 VAL A CA 1
ATOM 621 C C . VAL A 1 81 ? -1.411 3.291 -10.649 1.00 91.00 81 VAL A C 1
ATOM 623 O O . VAL A 1 81 ? -1.717 4.394 -11.100 1.00 91.00 81 VAL A O 1
ATOM 626 N N . MET A 1 82 ? -0.430 3.108 -9.768 1.00 91.69 82 MET A N 1
ATOM 627 C CA . MET A 1 82 ? 0.441 4.151 -9.229 1.00 91.69 82 MET A CA 1
ATOM 628 C C . MET A 1 82 ? 1.900 3.766 -9.448 1.00 91.69 82 MET A C 1
ATOM 630 O O . MET A 1 82 ? 2.243 2.590 -9.361 1.00 91.69 82 MET A O 1
ATOM 634 N N . SER A 1 83 ? 2.776 4.743 -9.673 1.00 91.50 83 SER A N 1
ATOM 635 C CA . SER A 1 83 ? 4.221 4.498 -9.652 1.00 91.50 83 SER A CA 1
ATOM 636 C C . SER A 1 83 ? 4.707 4.261 -8.220 1.00 91.50 83 SER A C 1
ATOM 638 O O . SER A 1 83 ? 4.203 4.869 -7.272 1.00 91.50 83 SER A O 1
ATOM 640 N N . THR A 1 84 ? 5.702 3.394 -8.046 1.00 90.94 84 THR A N 1
ATOM 641 C CA . THR A 1 84 ? 6.367 3.217 -6.748 1.00 90.94 84 THR A CA 1
ATOM 642 C C . THR A 1 84 ? 7.048 4.514 -6.307 1.00 90.94 84 THR A C 1
ATOM 644 O O . THR A 1 84 ? 7.509 5.292 -7.142 1.00 90.94 84 THR A O 1
ATOM 647 N N . GLY A 1 85 ? 7.060 4.786 -5.000 1.00 88.88 85 GLY A N 1
ATOM 648 C CA . GLY A 1 85 ? 7.517 6.064 -4.434 1.00 88.88 85 GLY A CA 1
ATOM 649 C C . GLY A 1 85 ? 6.494 7.207 -4.505 1.00 88.88 85 GLY A C 1
ATOM 650 O O . GLY A 1 85 ? 6.757 8.298 -3.997 1.00 88.88 85 GLY A O 1
ATOM 651 N N . PHE A 1 86 ? 5.317 6.980 -5.103 1.00 88.94 86 PHE A N 1
ATOM 652 C CA . PHE A 1 86 ? 4.209 7.936 -5.106 1.00 88.94 86 PHE A CA 1
ATOM 653 C C . PHE A 1 86 ? 3.045 7.437 -4.255 1.00 88.94 86 PHE A C 1
ATOM 655 O O . PHE A 1 86 ? 2.594 6.296 -4.374 1.00 88.94 86 PHE A O 1
ATOM 662 N N . GLY A 1 87 ? 2.526 8.335 -3.418 1.00 89.75 87 GLY A N 1
ATOM 663 C CA . GLY A 1 87 ? 1.446 8.026 -2.496 1.00 89.75 87 GLY A CA 1
ATOM 664 C C . GLY A 1 87 ? 0.059 8.284 -3.083 1.00 89.75 87 GLY A C 1
ATOM 665 O O . GLY A 1 87 ? -0.165 9.264 -3.795 1.00 89.75 87 GLY A O 1
ATOM 666 N N . ALA A 1 88 ? -0.898 7.433 -2.723 1.00 94.44 88 ALA A N 1
ATOM 667 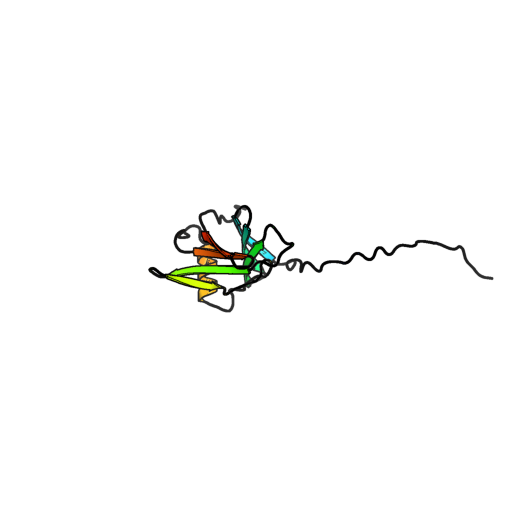C CA . ALA A 1 88 ? -2.310 7.607 -3.036 1.00 94.44 88 ALA A CA 1
ATOM 668 C C . ALA A 1 88 ? -3.074 8.081 -1.794 1.00 94.44 88 ALA A C 1
ATOM 670 O O . ALA A 1 88 ? -3.126 7.392 -0.773 1.00 94.44 88 ALA A O 1
ATOM 671 N N . TYR A 1 89 ? -3.682 9.263 -1.879 1.00 94.56 89 TYR A N 1
ATOM 672 C CA . TYR A 1 89 ? -4.490 9.814 -0.792 1.00 94.56 89 TYR A CA 1
ATOM 673 C C . TYR A 1 89 ? -5.864 9.135 -0.709 1.00 94.56 89 TYR A C 1
ATOM 675 O O . TYR A 1 89 ? -6.500 8.864 -1.730 1.00 94.56 89 TYR A O 1
ATOM 683 N N . ALA A 1 90 ? -6.335 8.912 0.520 1.00 94.56 90 ALA A N 1
ATOM 684 C CA . ALA A 1 90 ? -7.644 8.318 0.801 1.00 94.56 90 ALA A CA 1
ATOM 685 C C . ALA A 1 90 ? -8.727 9.353 1.174 1.00 94.56 90 ALA A C 1
ATOM 687 O O . ALA A 1 90 ? -9.911 9.049 1.155 1.00 94.56 90 ALA A O 1
ATOM 688 N N . ASN A 1 91 ? -8.347 10.587 1.522 1.00 88.06 91 ASN A N 1
ATOM 689 C CA . ASN A 1 91 ? -9.230 11.566 2.183 1.00 88.06 91 ASN A CA 1
ATOM 690 C C . ASN A 1 91 ? -10.471 12.007 1.406 1.00 88.06 91 ASN A C 1
ATOM 692 O O . ASN A 1 91 ? -11.409 12.511 2.015 1.00 88.06 91 ASN A O 1
ATOM 696 N N . ASN A 1 92 ? -10.446 11.915 0.083 1.00 87.44 92 ASN A N 1
ATOM 697 C CA . ASN A 1 92 ? -11.535 12.349 -0.788 1.00 87.44 92 ASN A CA 1
ATOM 698 C C . ASN A 1 92 ? -12.430 11.191 -1.247 1.00 87.44 92 ASN A C 1
ATOM 700 O O . ASN A 1 92 ? -13.346 11.417 -2.033 1.00 87.44 92 ASN A O 1
ATOM 704 N N . ASP A 1 93 ? -12.177 9.974 -0.768 1.00 94.12 93 ASP A N 1
ATOM 705 C CA . ASP A 1 93 ? -12.899 8.774 -1.158 1.00 94.12 93 ASP A CA 1
ATOM 706 C C . ASP A 1 93 ? -13.263 7.975 0.100 1.00 94.12 93 ASP A C 1
ATOM 708 O O . ASP A 1 93 ? -12.404 7.444 0.806 1.00 94.12 93 ASP A O 1
ATOM 712 N N . VAL A 1 94 ? -14.565 7.909 0.389 1.00 95.56 94 VAL A N 1
ATOM 713 C CA . VAL A 1 94 ? -15.100 7.231 1.581 1.00 95.56 94 VAL A CA 1
ATOM 714 C C . VAL A 1 94 ? -14.710 5.755 1.601 1.00 95.56 94 VAL A C 1
ATOM 716 O O . VAL A 1 94 ? -14.432 5.203 2.664 1.00 95.56 94 VAL A O 1
ATOM 719 N N . HIS A 1 95 ? -14.659 5.115 0.434 1.00 95.56 95 HIS A N 1
ATOM 720 C CA . HIS A 1 95 ? -14.289 3.718 0.331 1.00 95.56 95 HIS A CA 1
ATOM 721 C C . HIS A 1 95 ? -12.794 3.520 0.623 1.00 95.56 95 HIS A C 1
ATOM 723 O O . HIS A 1 95 ? -12.447 2.687 1.461 1.00 95.56 95 HIS A O 1
ATOM 729 N N . ARG A 1 96 ? -11.912 4.332 0.028 1.00 96.31 96 ARG A N 1
ATOM 730 C CA . ARG A 1 96 ? -10.467 4.286 0.317 1.00 96.31 96 ARG A CA 1
ATOM 731 C C . ARG A 1 96 ? -10.160 4.583 1.776 1.00 96.31 96 ARG A C 1
ATOM 733 O O . ARG A 1 96 ? -9.278 3.947 2.347 1.00 96.31 96 ARG A O 1
ATOM 740 N N . LEU A 1 97 ? -10.873 5.531 2.380 1.00 96.00 97 LEU A N 1
ATOM 741 C CA . LEU A 1 97 ? -10.720 5.840 3.797 1.00 96.00 97 LEU A CA 1
ATOM 742 C C . LEU A 1 97 ? -11.124 4.646 4.671 1.00 96.00 97 LEU A C 1
ATOM 744 O O . LEU A 1 97 ? -10.371 4.273 5.564 1.00 96.00 97 LEU A O 1
ATOM 748 N N . GLY A 1 98 ? -12.241 3.987 4.349 1.00 94.50 98 GLY A N 1
ATOM 749 C CA . GLY A 1 98 ? -12.649 2.752 5.020 1.00 94.50 98 GLY A CA 1
ATOM 750 C C . GLY A 1 98 ? -11.599 1.643 4.906 1.00 94.50 98 GLY A C 1
ATOM 751 O O . GLY A 1 98 ? -11.260 1.019 5.905 1.00 94.50 98 GLY A O 1
ATOM 752 N N . VAL A 1 99 ? -11.009 1.443 3.723 1.00 94.19 99 VAL A N 1
ATOM 753 C CA . VAL A 1 99 ? -9.916 0.470 3.534 1.00 94.19 99 VAL A CA 1
ATOM 754 C C . VAL A 1 99 ? -8.676 0.843 4.354 1.00 94.19 99 VAL A C 1
ATOM 756 O O . VAL A 1 99 ? -8.027 -0.033 4.924 1.00 94.19 99 VAL A O 1
ATOM 759 N N . TRP A 1 100 ? -8.350 2.134 4.457 1.00 94.00 100 TRP A N 1
ATOM 760 C CA . TRP A 1 100 ? -7.242 2.607 5.289 1.00 94.00 100 TRP A CA 1
ATOM 761 C C . TRP A 1 100 ? -7.471 2.262 6.766 1.00 94.00 100 TRP A C 1
ATOM 763 O O . TRP A 1 100 ? -6.577 1.720 7.418 1.00 94.00 100 TRP A O 1
ATOM 773 N N . ASP A 1 101 ? -8.678 2.517 7.277 1.00 91.81 101 ASP A N 1
ATOM 774 C CA . ASP A 1 101 ? -9.060 2.199 8.655 1.00 91.81 101 ASP A CA 1
ATOM 775 C C . ASP A 1 101 ? -9.064 0.685 8.916 1.00 91.81 101 ASP A C 1
ATOM 777 O O . ASP A 1 101 ? -8.574 0.236 9.956 1.00 91.81 101 ASP A O 1
ATOM 781 N N . GLU A 1 102 ? -9.542 -0.119 7.959 1.00 90.81 102 GLU A N 1
ATOM 782 C CA . GLU A 1 102 ? -9.494 -1.584 8.032 1.00 90.81 102 GLU A CA 1
ATOM 783 C C . GLU A 1 102 ? -8.047 -2.100 8.120 1.00 90.81 102 GLU A C 1
ATOM 785 O O . GLU A 1 102 ? -7.731 -2.904 8.999 1.00 90.81 102 GLU A O 1
ATOM 790 N N . LEU A 1 103 ? -7.136 -1.596 7.281 1.00 89.81 103 LEU A N 1
ATOM 791 C CA . LEU A 1 103 ? -5.707 -1.945 7.324 1.00 89.81 103 LEU A CA 1
ATOM 792 C C . LEU A 1 103 ? -5.016 -1.437 8.605 1.00 89.81 103 LEU A C 1
ATOM 794 O O . LEU A 1 103 ? -4.059 -2.039 9.106 1.00 89.81 103 LEU A O 1
ATOM 798 N N . ASN A 1 104 ? -5.526 -0.356 9.195 1.00 89.38 104 ASN A N 1
ATOM 799 C CA . ASN A 1 104 ? -5.086 0.129 10.498 1.00 89.38 104 ASN A CA 1
ATOM 800 C C . ASN A 1 104 ? -5.688 -0.665 11.681 1.00 89.38 104 ASN A C 1
ATOM 802 O O . ASN A 1 104 ? -5.200 -0.561 12.810 1.00 89.38 104 ASN A O 1
ATOM 806 N N . SER A 1 105 ? -6.675 -1.531 11.456 1.00 84.75 105 SER A N 1
ATOM 807 C CA . SER A 1 105 ? -7.303 -2.337 12.507 1.00 84.75 105 SER A CA 1
ATOM 808 C C . SER A 1 105 ? -6.429 -3.525 12.949 1.00 84.75 105 SER A C 1
ATOM 810 O O . SER A 1 105 ? -5.765 -4.158 12.125 1.00 84.75 105 SER A O 1
ATOM 812 N N . PRO A 1 106 ? -6.433 -3.906 14.242 1.00 78.56 106 PRO A N 1
ATOM 813 C CA . PRO A 1 106 ? -5.841 -5.169 14.699 1.00 78.56 106 PRO A CA 1
ATOM 814 C C . PRO A 1 106 ? -6.627 -6.415 14.239 1.00 78.56 106 PRO A C 1
ATOM 816 O O . PRO A 1 106 ? -6.136 -7.541 14.368 1.00 78.56 106 PRO A O 1
ATOM 819 N N . HIS A 1 107 ? -7.834 -6.239 13.691 1.00 78.38 107 HIS A N 1
ATOM 820 C CA . HIS A 1 107 ? -8.740 -7.314 13.271 1.00 78.38 107 HIS A CA 1
ATOM 821 C C . HIS A 1 107 ? -8.788 -7.528 11.749 1.00 78.38 107 HIS A C 1
ATOM 823 O O . HIS A 1 107 ? -9.751 -8.100 11.252 1.00 78.38 107 HIS A O 1
ATOM 829 N N . LEU A 1 108 ? -7.760 -7.088 11.016 1.00 74.56 108 LEU A N 1
ATOM 830 C CA . LEU A 1 108 ? -7.685 -7.229 9.559 1.00 74.56 108 LEU A CA 1
ATOM 831 C C . LEU A 1 108 ? -7.893 -8.684 9.094 1.00 74.56 108 LEU A C 1
ATOM 833 O O . LEU A 1 108 ? -7.207 -9.591 9.585 1.00 74.56 108 LEU A O 1
ATOM 837 N N . ASP A 1 109 ? -8.794 -8.863 8.121 1.00 76.62 109 ASP A N 1
ATOM 838 C CA . ASP A 1 109 ? -8.961 -10.090 7.335 1.00 76.62 109 ASP A CA 1
ATOM 839 C C . ASP A 1 109 ? -7.884 -10.160 6.245 1.00 76.62 109 ASP A C 1
ATOM 841 O O . ASP A 1 109 ? -7.849 -9.355 5.313 1.00 76.62 109 ASP A O 1
ATOM 845 N N . LEU A 1 110 ? -7.003 -11.150 6.371 1.00 68.75 110 LEU A N 1
ATOM 846 C CA . LEU A 1 110 ? -5.824 -11.324 5.519 1.00 68.75 110 LEU A CA 1
ATOM 847 C C . LEU A 1 110 ? -6.159 -11.854 4.126 1.00 68.75 110 LEU A C 1
ATOM 849 O O . LEU A 1 110 ? -5.329 -11.809 3.229 1.00 68.75 110 LEU A O 1
ATOM 853 N N . THR A 1 111 ? -7.382 -12.337 3.922 1.00 82.62 111 THR A N 1
ATOM 854 C CA . THR A 1 111 ? -7.820 -12.856 2.622 1.00 82.62 111 THR A CA 1
ATOM 855 C C . THR A 1 111 ? -8.436 -11.782 1.731 1.00 82.62 111 THR A C 1
ATOM 857 O O . THR A 1 111 ? -8.780 -12.055 0.578 1.00 82.62 111 THR A O 1
ATOM 860 N N . ARG A 1 112 ? -8.602 -10.566 2.263 1.00 89.81 112 ARG A N 1
ATOM 861 C CA . ARG A 1 112 ? -9.384 -9.510 1.627 1.00 89.81 112 ARG A CA 1
ATOM 862 C C . ARG A 1 112 ? -8.555 -8.527 0.808 1.00 89.81 112 ARG A C 1
ATOM 864 O O . ARG A 1 112 ? -9.150 -7.834 -0.006 1.00 89.81 112 ARG A O 1
ATOM 871 N N . TYR A 1 113 ? -7.235 -8.460 0.972 1.00 92.94 113 TYR A N 1
ATOM 872 C CA . TYR A 1 113 ? -6.410 -7.445 0.308 1.00 92.94 113 TYR A CA 1
ATOM 873 C C . TYR A 1 113 ? -5.114 -8.006 -0.273 1.00 92.94 113 TYR A C 1
ATOM 875 O O . TYR A 1 113 ? -4.459 -8.856 0.332 1.00 92.94 113 TYR A O 1
ATOM 883 N N . GLU A 1 114 ? -4.712 -7.460 -1.418 1.00 94.31 114 GLU A N 1
ATOM 884 C CA . GLU A 1 114 ? -3.421 -7.726 -2.049 1.00 94.31 114 GLU A CA 1
ATOM 885 C C . GLU A 1 114 ? -2.849 -6.459 -2.687 1.00 94.31 114 GLU A C 1
ATOM 887 O O . GLU A 1 114 ? -3.580 -5.544 -3.081 1.00 94.31 114 GLU A O 1
ATOM 892 N N . ILE A 1 115 ? -1.525 -6.419 -2.804 1.00 93.81 115 ILE A N 1
ATOM 893 C CA . ILE A 1 115 ? -0.839 -5.462 -3.665 1.00 93.81 115 ILE A CA 1
ATOM 894 C C . ILE A 1 115 ? -0.558 -6.147 -4.994 1.00 93.81 115 ILE A C 1
ATOM 896 O O . ILE A 1 115 ? 0.108 -7.175 -5.030 1.00 93.81 115 ILE A O 1
ATOM 900 N N . VAL A 1 116 ? -1.018 -5.573 -6.099 1.00 94.31 116 VAL A N 1
ATOM 901 C CA . VAL A 1 116 ? -0.615 -6.023 -7.433 1.00 94.31 116 VAL A CA 1
ATOM 902 C C . VAL A 1 116 ? 0.607 -5.216 -7.836 1.00 94.31 116 VAL A C 1
ATOM 904 O O . VAL A 1 116 ? 0.496 -4.026 -8.135 1.00 94.31 116 VAL A O 1
ATOM 907 N N . TYR A 1 117 ? 1.778 -5.847 -7.794 1.00 92.19 117 TYR A N 1
ATOM 908 C CA . TYR A 1 117 ? 3.036 -5.244 -8.217 1.00 92.19 117 TYR A CA 1
ATOM 909 C C . TYR A 1 117 ? 3.285 -5.518 -9.698 1.00 92.19 117 TYR A C 1
ATOM 911 O O . TYR A 1 117 ? 3.139 -6.650 -10.156 1.00 92.19 117 TYR A O 1
ATOM 919 N N . MET A 1 118 ? 3.671 -4.492 -10.446 1.00 88.88 118 MET A N 1
ATOM 920 C CA . MET A 1 118 ? 3.834 -4.543 -11.895 1.00 88.88 118 MET A CA 1
ATOM 921 C C . MET A 1 118 ? 5.241 -4.081 -12.270 1.00 88.88 118 MET A C 1
ATOM 923 O O . MET A 1 118 ? 5.618 -2.924 -12.057 1.00 88.88 118 MET A O 1
ATOM 927 N N . ASN A 1 119 ? 6.012 -4.985 -12.872 1.00 84.19 119 ASN A N 1
ATOM 928 C CA . ASN A 1 119 ? 7.345 -4.707 -13.397 1.00 84.19 119 ASN A CA 1
ATOM 929 C C . ASN A 1 119 ? 7.423 -5.111 -14.874 1.00 84.19 119 ASN A C 1
ATOM 931 O O . ASN A 1 119 ? 7.200 -6.278 -15.182 1.00 84.19 119 ASN A O 1
ATOM 935 N N . TYR A 1 120 ? 7.737 -4.159 -15.766 1.00 68.81 120 TYR A N 1
ATOM 936 C CA . TYR A 1 120 ? 8.005 -4.352 -17.203 1.00 68.81 120 TYR A CA 1
ATOM 937 C C . TYR A 1 120 ? 7.270 -5.552 -17.846 1.00 68.81 120 TYR A C 1
ATOM 939 O O . TYR A 1 120 ? 7.889 -6.475 -18.376 1.00 68.81 120 TYR A O 1
ATOM 947 N N . GLY A 1 121 ? 5.933 -5.541 -17.791 1.00 64.62 121 GLY A N 1
ATOM 948 C CA . GLY A 1 121 ? 5.077 -6.545 -18.439 1.00 64.62 121 GLY A CA 1
ATOM 949 C C . GLY A 1 121 ? 4.793 -7.815 -17.629 1.00 64.62 121 GLY A C 1
ATOM 950 O O . GLY A 1 121 ? 4.273 -8.777 -18.193 1.00 64.62 121 GLY A O 1
ATOM 951 N N . LYS A 1 122 ? 5.124 -7.846 -16.334 1.00 75.44 122 LYS A N 1
ATOM 952 C CA . LYS A 1 122 ? 4.743 -8.918 -15.408 1.00 75.44 122 LYS A CA 1
ATOM 953 C C . LYS A 1 122 ? 4.025 -8.360 -14.187 1.00 75.44 122 LYS A C 1
ATOM 955 O O . LYS A 1 122 ? 4.571 -7.510 -13.483 1.00 75.44 122 LYS A O 1
ATOM 960 N N . ASP A 1 123 ? 2.866 -8.943 -13.909 1.00 84.00 123 ASP A N 1
ATOM 961 C CA . ASP A 1 123 ? 2.064 -8.664 -12.725 1.00 84.00 123 ASP A CA 1
ATOM 962 C C . ASP A 1 123 ? 2.323 -9.762 -11.694 1.00 84.00 123 ASP A C 1
ATOM 964 O O . ASP A 1 123 ? 2.342 -10.952 -12.016 1.00 84.00 123 ASP A O 1
ATOM 968 N N . THR A 1 124 ? 2.562 -9.371 -10.449 1.00 89.06 124 THR A N 1
ATOM 969 C CA . THR A 1 124 ? 2.763 -10.286 -9.327 1.00 89.06 124 THR A CA 1
ATOM 970 C C . THR A 1 124 ? 1.883 -9.844 -8.161 1.00 89.06 124 THR A C 1
ATOM 972 O O . THR A 1 124 ? 2.155 -8.805 -7.556 1.00 89.06 124 THR A O 1
ATOM 975 N N . PRO A 1 125 ? 0.824 -10.603 -7.838 1.00 88.88 125 PRO A N 1
ATOM 976 C CA . PRO A 1 125 ? 0.036 -10.373 -6.634 1.00 88.88 125 PRO A CA 1
ATOM 977 C C . PRO A 1 125 ? 0.853 -10.678 -5.372 1.00 88.88 125 PRO A C 1
ATOM 979 O O . PRO A 1 125 ? 1.454 -11.746 -5.249 1.00 88.88 125 PRO A O 1
ATOM 982 N N . LEU A 1 126 ? 0.852 -9.743 -4.427 1.00 89.31 126 LEU A N 1
ATOM 983 C CA . LEU A 1 126 ? 1.526 -9.818 -3.136 1.00 89.31 126 LEU A CA 1
ATOM 984 C C . LEU A 1 126 ? 0.459 -9.782 -2.026 1.00 89.31 126 LEU A C 1
ATOM 986 O O . LEU A 1 126 ? -0.125 -8.723 -1.764 1.00 89.31 126 LEU A O 1
ATOM 990 N N . PRO A 1 127 ? 0.152 -10.920 -1.381 1.00 83.12 127 PRO A N 1
ATOM 991 C CA . PRO A 1 127 ? -0.909 -10.986 -0.381 1.00 83.12 127 PRO A CA 1
ATOM 992 C C . PRO A 1 127 ? -0.523 -10.237 0.899 1.00 83.12 127 PRO A C 1
ATOM 994 O O . PRO A 1 127 ? 0.583 -10.397 1.416 1.00 83.12 127 PRO A O 1
ATOM 997 N N . ILE A 1 128 ? -1.456 -9.466 1.463 1.00 81.62 128 ILE A N 1
ATOM 998 C CA . ILE A 1 128 ? -1.238 -8.724 2.713 1.00 81.62 128 ILE A CA 1
ATOM 999 C C . ILE A 1 128 ? -1.492 -9.659 3.909 1.00 81.62 128 ILE A C 1
ATOM 1001 O O . ILE A 1 128 ? -2.527 -9.611 4.572 1.00 81.62 128 ILE A O 1
ATOM 1005 N N . ASN A 1 129 ? -0.521 -10.530 4.191 1.00 62.59 129 ASN A N 1
ATOM 1006 C CA . ASN A 1 129 ? -0.523 -11.427 5.351 1.00 62.59 129 ASN A CA 1
ATOM 1007 C C . ASN A 1 129 ? 0.333 -10.801 6.484 1.00 62.59 129 ASN A C 1
ATOM 1009 O O . ASN A 1 129 ? 1.406 -10.283 6.212 1.00 62.59 129 ASN A O 1
ATOM 1013 N N . ARG A 1 130 ? -0.161 -10.773 7.738 1.00 59.97 130 ARG A N 1
ATOM 1014 C CA . ARG A 1 130 ? 0.341 -9.966 8.898 1.00 59.97 130 ARG A CA 1
ATOM 1015 C C . ARG A 1 130 ? 1.879 -9.890 9.096 1.00 59.97 130 ARG A C 1
ATOM 1017 O O . ARG A 1 130 ? 2.536 -10.888 8.818 1.00 59.97 130 ARG A O 1
ATOM 1024 N N . PRO A 1 131 ? 2.422 -8.813 9.744 1.00 56.09 131 PRO A N 1
ATOM 1025 C CA . PRO A 1 131 ? 1.723 -7.922 10.691 1.00 56.09 131 PRO A CA 1
ATOM 1026 C C . PRO A 1 131 ? 1.835 -6.402 10.438 1.00 56.09 131 PRO A C 1
ATOM 1028 O O . PRO A 1 131 ? 2.879 -5.795 10.639 1.00 56.09 131 PRO A O 1
ATOM 1031 N N . LEU A 1 132 ? 0.689 -5.751 10.197 1.00 60.75 132 LEU A N 1
ATOM 1032 C CA . LEU A 1 132 ? 0.513 -4.307 10.399 1.00 60.75 132 LEU A CA 1
ATOM 1033 C C . LEU A 1 132 ? 0.197 -4.041 11.887 1.00 60.75 132 LEU A C 1
ATOM 1035 O O . LEU A 1 132 ? -0.964 -3.850 12.256 1.00 60.75 132 LEU A O 1
ATOM 1039 N N . GLN A 1 133 ? 1.196 -4.084 12.770 1.00 56.12 133 GLN A N 1
ATOM 1040 C CA . GLN A 1 133 ? 1.045 -3.671 14.176 1.00 56.12 133 GLN A CA 1
ATOM 1041 C C . GLN A 1 133 ? 1.333 -2.175 14.341 1.00 56.12 133 GLN A C 1
ATOM 1043 O O . GLN A 1 133 ? 2.205 -1.622 13.679 1.00 56.12 133 GLN A O 1
ATOM 1048 N N . VAL A 1 134 ? 0.575 -1.514 15.220 1.00 50.88 134 VAL A N 1
ATOM 1049 C CA . VAL A 1 134 ? 0.908 -0.159 15.684 1.00 50.88 134 VAL A CA 1
ATOM 1050 C C . VAL A 1 134 ? 2.170 -0.286 16.547 1.00 50.88 134 VAL A C 1
ATOM 1052 O O . VAL A 1 134 ? 2.208 -1.208 17.365 1.00 50.88 134 VAL A O 1
ATOM 1055 N N . PRO A 1 135 ? 3.182 0.593 16.426 1.00 39.81 135 PRO A N 1
ATOM 1056 C CA . PRO A 1 135 ? 4.239 0.652 17.426 1.00 39.81 135 PRO A CA 1
ATOM 1057 C C . PRO A 1 135 ? 3.586 0.866 18.793 1.00 39.81 135 PRO A C 1
ATOM 1059 O O . PRO A 1 135 ? 2.866 1.848 18.987 1.00 39.81 135 PRO A O 1
ATOM 1062 N N . HIS A 1 136 ? 3.788 -0.068 19.721 1.00 37.44 136 HIS A N 1
ATOM 1063 C CA . HIS A 1 136 ? 3.512 0.195 21.125 1.00 37.44 136 HIS A CA 1
ATOM 1064 C C . HIS A 1 136 ? 4.462 1.320 21.553 1.00 37.44 136 HIS A C 1
ATOM 1066 O O . HIS A 1 136 ? 5.664 1.090 21.672 1.00 37.44 136 HIS A O 1
ATOM 1072 N N . ASN A 1 137 ? 3.921 2.528 21.713 1.00 35.31 137 ASN A N 1
ATOM 1073 C CA . ASN A 1 137 ? 4.523 3.563 22.547 1.00 35.31 137 ASN A CA 1
ATOM 1074 C C . ASN A 1 137 ? 3.916 3.460 23.941 1.00 35.31 137 ASN A C 1
ATOM 1076 O O . ASN A 1 137 ? 2.669 3.350 24.010 1.00 35.31 137 ASN A O 1
#

Sequence (137 aa):
MKFLSPLLVSGLLASSAVSVLAQSPGTKVVKNIHFDNYGTFSIQRDGLKHLFMFDADDGTVAHSWTLAERKGTSWQYVIGVMSTGFGAYANNDVHRLGVWDELNSPHLDLTRYEIVYMNYGKDTPLPINRPLQVPHN

Foldseek 3Di:
DDDDDDDDPDDDDPPPPPPLVPDDPQKAFFFWDADPQFFIWTWIDRDPWIKTATAGPPPVDFKWKFKWFDDPPDIDTPGPIDTHSDIDTCVVPPSSVVVSVLLSDPPHDQVTIWMFIGDPHDTDTHGPDDDRDGPDD

Radius of gyration: 21.05 Å; chains: 1; bounding box: 63×66×41 Å